Protein AF-A0A7V4PPW9-F1 (afdb_monomer_lite)

Structure (mmCIF, N/CA/C/O backbone):
data_AF-A0A7V4PPW9-F1
#
_entry.id   AF-A0A7V4PPW9-F1
#
loop_
_atom_site.group_PDB
_atom_site.id
_atom_site.type_symbol
_atom_site.label_atom_id
_atom_site.label_alt_id
_atom_site.label_comp_id
_atom_site.label_asym_id
_atom_site.label_entity_id
_atom_site.label_seq_id
_atom_site.pdbx_PDB_ins_code
_atom_site.Cartn_x
_atom_site.Cartn_y
_atom_site.Cartn_z
_atom_site.occupancy
_atom_site.B_iso_or_equiv
_atom_site.auth_seq_id
_atom_site.auth_comp_id
_atom_site.auth_asym_id
_atom_site.auth_atom_id
_atom_site.pdbx_PDB_model_num
ATOM 1 N N . MET A 1 1 ? 0.286 -33.112 1.004 1.00 47.38 1 MET A N 1
ATOM 2 C CA . MET A 1 1 ? -0.115 -31.711 0.749 1.00 47.38 1 MET A CA 1
ATOM 3 C C . MET A 1 1 ? 1.161 -30.919 0.564 1.00 47.38 1 MET A C 1
ATOM 5 O O . MET A 1 1 ? 2.085 -31.172 1.324 1.00 47.38 1 MET A O 1
ATOM 9 N N . ALA A 1 2 ? 1.255 -30.059 -0.451 1.00 52.72 2 ALA A N 1
ATOM 10 C CA . ALA A 1 2 ? 2.383 -29.135 -0.548 1.00 52.72 2 ALA A CA 1
ATOM 11 C C . ALA A 1 2 ? 2.358 -28.218 0.684 1.00 52.72 2 ALA A C 1
ATOM 13 O O . ALA A 1 2 ? 1.282 -27.750 1.064 1.00 52.72 2 ALA A O 1
ATOM 14 N N . ASP A 1 3 ? 3.501 -28.042 1.343 1.00 65.06 3 ASP A N 1
ATOM 15 C CA . ASP A 1 3 ? 3.610 -27.153 2.494 1.00 65.06 3 ASP A CA 1
ATOM 16 C C . ASP A 1 3 ? 3.273 -25.721 2.052 1.00 65.06 3 ASP A C 1
ATOM 18 O O . ASP A 1 3 ? 3.938 -25.161 1.183 1.00 65.06 3 ASP A O 1
ATOM 22 N N . ARG A 1 4 ? 2.208 -25.139 2.619 1.00 70.56 4 ARG A N 1
ATOM 23 C CA . ARG A 1 4 ? 1.786 -23.764 2.301 1.00 70.56 4 ARG A CA 1
ATOM 24 C C . ARG A 1 4 ? 2.768 -22.727 2.834 1.00 70.56 4 ARG A C 1
ATOM 26 O O . ARG A 1 4 ? 2.696 -21.580 2.406 1.00 70.56 4 ARG A O 1
ATOM 33 N N . PHE A 1 5 ? 3.642 -23.109 3.766 1.00 69.19 5 PHE A N 1
ATOM 34 C CA . PHE A 1 5 ? 4.649 -22.221 4.330 1.00 69.19 5 PHE A CA 1
ATOM 35 C C . PHE A 1 5 ? 5.605 -21.686 3.255 1.00 69.19 5 PHE A C 1
ATOM 37 O O . PHE A 1 5 ? 5.937 -20.505 3.280 1.00 69.19 5 PHE A O 1
ATOM 44 N N . GLU A 1 6 ? 5.931 -22.516 2.260 1.00 67.94 6 GLU A N 1
ATOM 45 C CA . GLU A 1 6 ? 6.912 -22.208 1.209 1.00 67.94 6 GLU A CA 1
ATOM 46 C C . GLU A 1 6 ? 6.277 -21.859 -0.148 1.00 67.94 6 GLU A C 1
ATOM 48 O O . GLU A 1 6 ? 6.967 -21.671 -1.151 1.00 67.94 6 GLU A O 1
ATOM 53 N N . ASP A 1 7 ? 4.947 -21.739 -0.215 1.00 76.06 7 ASP A N 1
ATOM 54 C CA . ASP A 1 7 ? 4.256 -21.308 -1.434 1.00 76.06 7 ASP A CA 1
ATOM 55 C C . ASP A 1 7 ? 4.109 -19.780 -1.476 1.00 76.06 7 ASP A C 1
ATOM 57 O O . ASP A 1 7 ? 3.019 -19.221 -1.343 1.00 76.06 7 ASP A O 1
ATOM 61 N N . HIS A 1 8 ? 5.241 -19.089 -1.635 1.00 76.38 8 HIS A N 1
ATOM 62 C CA . HIS A 1 8 ? 5.308 -17.630 -1.747 1.00 76.38 8 HIS A CA 1
ATOM 63 C C . HIS A 1 8 ? 6.087 -17.176 -2.991 1.00 76.38 8 HIS A C 1
ATOM 65 O O . HIS A 1 8 ? 6.842 -17.930 -3.602 1.00 76.38 8 HIS A O 1
ATOM 71 N N . CYS A 1 9 ? 5.950 -15.899 -3.362 1.00 75.44 9 CYS A N 1
ATOM 72 C CA . CYS A 1 9 ? 6.524 -15.319 -4.587 1.00 75.44 9 CYS A CA 1
ATOM 73 C C . CYS A 1 9 ? 8.065 -15.244 -4.636 1.00 75.44 9 CYS A C 1
ATOM 75 O O . CYS A 1 9 ? 8.617 -14.743 -5.611 1.00 75.44 9 CYS A O 1
ATOM 77 N N . TRP A 1 10 ? 8.754 -15.741 -3.607 1.00 77.69 10 TRP A N 1
ATOM 78 C CA . TRP A 1 10 ? 10.218 -15.743 -3.506 1.00 77.69 10 TRP A CA 1
ATOM 79 C C . TRP A 1 10 ? 10.801 -17.147 -3.363 1.00 77.69 10 TRP A C 1
ATOM 81 O O . TRP A 1 10 ? 12.006 -17.265 -3.176 1.00 77.69 10 TRP A O 1
ATOM 91 N N . LYS A 1 11 ? 9.982 -18.202 -3.441 1.00 81.94 11 LYS A N 1
ATOM 92 C CA . LYS A 1 11 ? 10.431 -19.588 -3.236 1.00 81.94 11 LYS A CA 1
ATOM 93 C C . LYS A 1 11 ? 11.581 -19.998 -4.161 1.00 81.94 11 LYS A C 1
ATOM 95 O O . LYS A 1 11 ? 12.460 -20.738 -3.751 1.00 81.94 11 LYS A O 1
ATOM 100 N N . ASP A 1 12 ? 11.635 -19.421 -5.361 1.00 84.25 12 ASP A N 1
ATOM 101 C CA . ASP A 1 12 ? 12.701 -19.673 -6.339 1.00 84.25 12 ASP A CA 1
ATOM 102 C C . ASP A 1 12 ? 14.010 -18.911 -6.034 1.00 84.25 12 ASP A C 1
ATOM 104 O O . ASP A 1 12 ? 15.039 -19.166 -6.657 1.00 84.25 12 ASP A O 1
ATOM 108 N N . LEU A 1 13 ? 13.986 -17.956 -5.095 1.00 83.94 13 LEU A N 1
ATOM 109 C CA . LEU A 1 13 ? 15.151 -17.174 -4.656 1.00 83.94 13 LEU A CA 1
ATOM 110 C C . LEU A 1 13 ? 15.692 -17.621 -3.291 1.00 83.94 13 LEU A C 1
ATOM 112 O O . LEU A 1 13 ? 16.811 -17.253 -2.930 1.00 83.94 13 LEU A O 1
ATOM 116 N N . VAL A 1 14 ? 14.905 -18.366 -2.511 1.00 85.25 14 VAL A N 1
ATOM 117 C CA . VAL A 1 14 ? 15.264 -18.781 -1.152 1.00 85.25 14 VAL A CA 1
ATOM 118 C C . VAL A 1 14 ? 15.852 -20.193 -1.196 1.00 85.25 14 VAL A C 1
ATOM 120 O O . VAL A 1 14 ? 15.137 -21.174 -1.363 1.00 85.25 14 VAL A O 1
ATOM 123 N N . GLY A 1 15 ? 17.177 -20.294 -1.069 1.00 88.38 15 GLY A N 1
ATOM 124 C CA . GLY A 1 15 ? 17.885 -21.579 -1.058 1.00 88.38 15 GLY A CA 1
ATOM 125 C C . GLY A 1 15 ? 17.699 -22.375 0.241 1.00 88.38 15 GLY A C 1
ATOM 126 O O . GLY A 1 15 ? 17.289 -21.827 1.264 1.00 88.38 15 GLY A O 1
ATOM 127 N N . GLU A 1 16 ? 18.075 -23.658 0.216 1.00 88.94 16 GLU A N 1
ATOM 128 C CA . GLU A 1 16 ? 17.873 -24.612 1.324 1.00 88.94 16 GLU A CA 1
ATOM 129 C C . GLU A 1 16 ? 18.427 -24.136 2.676 1.00 88.94 16 GLU A C 1
ATOM 131 O O . GLU A 1 16 ? 17.799 -24.347 3.710 1.00 88.94 16 GLU A O 1
ATOM 136 N N . GLU A 1 17 ? 19.579 -23.459 2.685 1.00 90.75 17 GLU A N 1
ATOM 137 C CA . GLU A 1 17 ? 20.173 -22.923 3.915 1.00 90.75 17 GLU A CA 1
ATOM 138 C C . GLU A 1 17 ? 19.297 -21.831 4.546 1.00 90.75 17 GLU A C 1
ATOM 140 O O . GLU A 1 17 ? 19.048 -21.842 5.752 1.00 90.75 17 GLU A O 1
ATOM 145 N N . ILE A 1 18 ? 18.772 -20.910 3.731 1.00 89.38 18 ILE A N 1
ATOM 146 C CA . ILE A 1 18 ? 17.885 -19.848 4.217 1.00 89.38 18 ILE A CA 1
ATOM 147 C C . ILE A 1 18 ? 16.565 -20.460 4.694 1.00 89.38 18 ILE A C 1
ATOM 149 O O . ILE A 1 18 ? 16.073 -20.075 5.755 1.00 89.38 18 ILE A O 1
ATOM 153 N N . LEU A 1 19 ? 16.031 -21.451 3.974 1.00 85.88 19 LEU A N 1
ATOM 154 C CA . LEU A 1 19 ? 14.842 -22.201 4.394 1.00 85.88 19 LEU A CA 1
ATOM 155 C C . LEU A 1 19 ? 15.061 -22.903 5.738 1.00 85.88 19 LEU A C 1
ATOM 157 O O . LEU A 1 19 ? 14.195 -22.869 6.611 1.00 85.88 19 LEU A O 1
ATOM 161 N N . ALA A 1 20 ? 16.244 -23.481 5.959 1.00 90.06 20 ALA A N 1
ATOM 162 C CA . ALA A 1 20 ? 16.579 -24.122 7.224 1.00 90.06 20 ALA A CA 1
ATOM 163 C C . ALA A 1 20 ? 16.557 -23.141 8.409 1.00 90.06 20 ALA A C 1
ATOM 165 O O . ALA A 1 20 ? 16.208 -23.552 9.517 1.00 90.06 20 ALA A O 1
ATOM 166 N N . VAL A 1 21 ? 16.881 -21.864 8.185 1.00 89.62 21 VAL A N 1
ATOM 167 C CA . VAL A 1 21 ? 16.713 -20.791 9.179 1.00 89.62 21 VAL A CA 1
ATOM 168 C C . VAL A 1 21 ? 15.239 -20.386 9.300 1.00 89.62 21 VAL A C 1
ATOM 170 O O . VAL A 1 21 ? 14.718 -20.272 10.411 1.00 89.62 21 VAL A O 1
ATOM 173 N N . TYR A 1 22 ? 14.549 -20.200 8.172 1.00 86.12 22 TYR A N 1
ATOM 174 C CA . TYR A 1 22 ? 13.177 -19.691 8.127 1.00 86.12 22 TYR A CA 1
ATOM 175 C C . TYR A 1 22 ? 12.126 -20.659 8.672 1.00 86.12 22 TYR A C 1
ATOM 177 O O . TYR A 1 22 ? 11.137 -20.189 9.230 1.00 86.12 22 TYR A O 1
ATOM 185 N N . LYS A 1 23 ? 12.346 -21.979 8.615 1.00 88.56 23 LYS A N 1
ATOM 186 C CA . LYS A 1 23 ? 11.407 -23.002 9.127 1.00 88.56 23 LYS A CA 1
ATOM 187 C C . LYS A 1 23 ? 10.944 -22.754 10.565 1.00 88.56 23 LYS A C 1
ATOM 189 O O . LYS A 1 23 ? 9.838 -23.117 10.941 1.00 88.56 23 LYS A O 1
ATOM 194 N N . HIS A 1 24 ? 11.780 -22.110 11.380 1.00 89.50 24 HIS A N 1
ATOM 195 C CA . HIS A 1 24 ? 11.459 -21.781 12.769 1.00 89.50 24 HIS A CA 1
ATOM 196 C C . HIS A 1 24 ? 10.424 -20.654 12.913 1.00 89.50 24 HIS A C 1
ATOM 198 O O . HIS A 1 24 ? 9.899 -20.442 14.003 1.00 89.50 24 HIS A O 1
ATOM 204 N N . TYR A 1 25 ? 10.112 -19.951 11.825 1.00 85.50 25 TYR A N 1
ATOM 205 C CA . TYR A 1 25 ? 9.076 -18.925 11.740 1.00 85.50 25 TYR A CA 1
ATOM 206 C C . TYR A 1 25 ? 7.770 -19.448 11.124 1.00 85.50 25 TYR A C 1
ATOM 208 O O . TYR A 1 25 ? 6.838 -18.660 10.933 1.00 85.50 25 TYR A O 1
ATOM 216 N N . GLN A 1 26 ? 7.683 -20.751 10.824 1.00 85.81 26 GLN A N 1
ATOM 217 C CA . GLN A 1 26 ? 6.464 -21.376 10.322 1.00 85.81 26 GLN A CA 1
ATOM 218 C C . GLN A 1 26 ? 5.312 -21.179 11.298 1.00 85.81 26 GLN A C 1
ATOM 220 O O . GLN A 1 26 ? 5.393 -21.495 12.485 1.00 85.81 26 GLN A O 1
ATOM 225 N N . ARG A 1 27 ? 4.221 -20.624 10.773 1.00 85.19 27 ARG A N 1
ATOM 226 C CA . ARG A 1 27 ? 2.995 -20.346 11.514 1.00 85.19 27 ARG A CA 1
ATOM 227 C C . ARG A 1 27 ? 1.808 -20.343 10.569 1.00 85.19 27 ARG A C 1
ATOM 229 O O . ARG A 1 27 ? 1.946 -19.993 9.397 1.00 85.19 27 ARG A O 1
ATOM 236 N N . GLU A 1 28 ? 0.637 -20.671 11.098 1.00 83.75 28 GLU A N 1
ATOM 237 C CA . GLU A 1 28 ? -0.604 -20.416 10.378 1.00 83.75 28 GLU A CA 1
ATOM 238 C C . GLU A 1 28 ? -0.840 -18.906 10.297 1.00 83.75 28 GLU A C 1
ATOM 240 O O . GLU A 1 28 ? -0.814 -18.190 11.302 1.00 83.75 28 GLU A O 1
ATOM 245 N N . THR A 1 29 ? -1.039 -18.406 9.080 1.00 82.69 29 THR A N 1
ATOM 246 C CA . THR A 1 29 ? -1.488 -17.034 8.862 1.00 82.69 29 THR A CA 1
ATOM 247 C C . THR A 1 29 ? -3.002 -16.973 9.021 1.00 82.69 29 THR A C 1
ATOM 249 O O . THR A 1 29 ? -3.729 -17.860 8.574 1.00 82.69 29 THR A O 1
ATOM 252 N N . TYR A 1 30 ? -3.488 -15.917 9.666 1.00 89.62 30 TYR A N 1
ATOM 253 C CA . TYR A 1 30 ? -4.912 -15.705 9.891 1.00 89.62 30 TYR A CA 1
ATOM 254 C C . TYR A 1 30 ? -5.278 -14.239 9.665 1.00 89.62 30 TYR A C 1
ATOM 256 O O . TYR A 1 30 ? -4.414 -13.363 9.619 1.00 89.62 30 TYR A O 1
ATOM 264 N N . ILE A 1 31 ? -6.577 -13.990 9.521 1.00 93.50 31 ILE A N 1
ATOM 265 C CA . ILE A 1 31 ? -7.165 -12.652 9.557 1.00 93.50 31 ILE A CA 1
ATOM 266 C C . ILE A 1 31 ? -7.911 -12.546 10.885 1.00 93.50 31 ILE A C 1
ATOM 268 O O . ILE A 1 31 ? -8.671 -13.450 11.238 1.00 93.50 31 ILE A O 1
ATOM 272 N N . GLY A 1 32 ? -7.646 -11.478 11.631 1.00 94.88 32 GLY A N 1
ATOM 273 C CA . GLY A 1 32 ? -8.269 -11.177 12.914 1.00 94.88 32 GLY A CA 1
ATOM 274 C C . GLY A 1 32 ? -9.774 -10.924 12.819 1.00 94.88 32 GLY A C 1
ATOM 275 O O . GLY A 1 32 ? -10.399 -11.031 11.760 1.00 94.88 32 GLY A O 1
ATOM 276 N N . LYS A 1 33 ? -10.383 -10.621 13.964 1.00 96.19 33 LYS A N 1
ATOM 277 C CA . LYS A 1 33 ? -11.835 -10.456 14.099 1.00 96.19 33 LYS A CA 1
ATOM 278 C C . LYS A 1 33 ? -12.333 -9.148 13.495 1.00 96.19 33 LYS A C 1
ATOM 280 O O . LYS A 1 33 ? -13.499 -9.084 13.110 1.00 96.19 33 LYS A O 1
ATOM 285 N N . ASN A 1 34 ? -11.488 -8.124 13.436 1.00 97.62 34 ASN A N 1
ATOM 286 C CA . ASN A 1 34 ? -11.848 -6.795 12.967 1.00 97.62 34 ASN A CA 1
ATOM 287 C C . ASN A 1 34 ? -10.796 -6.264 11.979 1.00 97.62 34 ASN A C 1
ATOM 289 O O . ASN A 1 34 ? -9.991 -5.397 12.328 1.00 97.62 34 ASN A O 1
ATOM 293 N N . PRO A 1 35 ? -10.767 -6.797 10.744 1.00 98.31 35 PRO A N 1
ATOM 294 C CA . PRO A 1 35 ? -9.789 -6.383 9.756 1.00 98.31 35 PRO A CA 1
ATOM 295 C C . PRO A 1 35 ? -10.182 -5.077 9.055 1.00 98.31 35 PRO A C 1
ATOM 297 O O . PRO A 1 35 ? -11.362 -4.799 8.838 1.00 98.31 35 PRO A O 1
ATOM 300 N N . ALA A 1 36 ? -9.180 -4.326 8.600 1.00 98.75 36 ALA A N 1
ATOM 301 C CA . ALA A 1 36 ? -9.348 -3.215 7.662 1.00 98.75 36 ALA A CA 1
ATOM 302 C C . ALA A 1 36 ? -8.510 -3.420 6.391 1.00 98.75 36 ALA A C 1
ATOM 304 O O . ALA A 1 36 ? -7.472 -4.087 6.410 1.00 98.75 36 ALA A O 1
ATOM 305 N N . LEU A 1 37 ? -8.958 -2.821 5.286 1.00 98.88 37 LEU A N 1
ATOM 306 C CA . LEU A 1 37 ? -8.189 -2.715 4.048 1.00 98.88 37 LEU A CA 1
ATOM 307 C C . LEU A 1 37 ? -7.355 -1.429 4.084 1.00 98.88 37 LEU A C 1
ATOM 309 O O . LEU A 1 37 ? -7.912 -0.337 4.176 1.00 98.88 37 LEU A O 1
ATOM 313 N N . LEU A 1 38 ? -6.034 -1.563 3.971 1.00 98.88 38 LEU A N 1
ATOM 314 C CA . LEU A 1 38 ? -5.098 -0.454 3.802 1.00 98.88 38 LEU A CA 1
ATOM 315 C C . LEU A 1 38 ? -4.589 -0.431 2.354 1.00 98.88 38 LEU A C 1
ATOM 317 O O . LEU A 1 38 ? -3.845 -1.318 1.931 1.00 98.88 38 LEU A O 1
ATOM 321 N N . ALA A 1 39 ? -4.996 0.588 1.605 1.00 98.81 39 ALA A N 1
ATOM 322 C CA . ALA A 1 39 ? -4.640 0.823 0.214 1.00 98.81 39 ALA A CA 1
ATOM 323 C C . ALA A 1 39 ? -3.555 1.901 0.110 1.00 98.81 39 ALA A C 1
ATOM 325 O O . ALA A 1 39 ? -3.795 3.084 0.353 1.00 98.81 39 ALA A O 1
ATOM 326 N N . ILE A 1 40 ? -2.341 1.481 -0.228 1.00 98.81 40 ILE A N 1
ATOM 327 C CA . ILE A 1 40 ? -1.147 2.320 -0.148 1.00 98.81 40 ILE A CA 1
ATOM 328 C C . ILE A 1 40 ? -0.842 2.934 -1.508 1.00 98.81 40 ILE A C 1
ATOM 330 O O . ILE A 1 40 ? -0.509 2.216 -2.449 1.00 98.81 40 ILE A O 1
ATOM 334 N N . ASP A 1 41 ? -0.915 4.262 -1.580 1.00 98.06 41 ASP A N 1
ATOM 335 C CA . ASP A 1 41 ? -0.386 5.081 -2.675 1.00 98.06 41 ASP A CA 1
ATOM 336 C C . ASP A 1 41 ? -0.873 4.639 -4.065 1.00 98.06 41 ASP A C 1
ATOM 338 O O . ASP A 1 41 ? -0.156 4.715 -5.056 1.00 98.06 41 ASP A O 1
ATOM 342 N N . LEU A 1 42 ? -2.136 4.207 -4.167 1.00 98.25 42 LEU A N 1
ATOM 343 C CA . LEU A 1 42 ? -2.796 3.886 -5.440 1.00 98.25 42 LEU A CA 1
ATOM 344 C C . LEU A 1 42 ? -3.084 5.155 -6.267 1.00 98.25 42 LEU A C 1
ATOM 346 O O . LEU A 1 42 ? -4.182 5.316 -6.789 1.00 98.25 42 LEU A O 1
ATOM 350 N N . TYR A 1 43 ? -2.143 6.092 -6.344 1.00 96.75 43 TYR A N 1
ATOM 351 C CA . TYR A 1 43 ? -2.304 7.390 -6.981 1.00 96.75 43 TYR A CA 1
ATOM 352 C C . TYR A 1 43 ? -2.009 7.373 -8.486 1.00 96.75 43 TYR A C 1
ATOM 354 O O . TYR A 1 43 ? -1.405 6.440 -9.018 1.00 96.75 43 TYR A O 1
ATOM 362 N N . ASN A 1 44 ? -2.417 8.417 -9.202 1.00 97.00 44 ASN A N 1
ATOM 363 C CA . ASN A 1 44 ? -2.263 8.516 -10.656 1.00 97.00 44 ASN A CA 1
ATOM 364 C C . ASN A 1 44 ? -0.818 8.300 -11.137 1.00 97.00 44 ASN A C 1
ATOM 366 O O . ASN A 1 44 ? -0.592 7.666 -12.175 1.00 97.00 44 ASN A O 1
ATOM 370 N N . LEU A 1 45 ? 0.165 8.784 -10.374 1.00 93.88 45 LEU A N 1
ATOM 3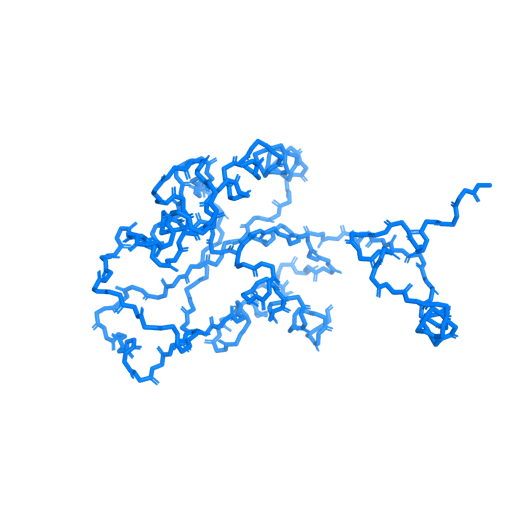71 C CA . LEU A 1 45 ? 1.577 8.793 -10.746 1.00 93.88 45 LEU A CA 1
ATOM 372 C C . LEU A 1 45 ? 2.135 7.405 -11.117 1.00 93.88 45 LEU A C 1
ATOM 374 O O . LEU A 1 45 ? 2.938 7.316 -12.052 1.00 93.88 45 LEU A O 1
ATOM 378 N N . VAL A 1 46 ? 1.705 6.323 -10.453 1.00 95.06 46 VAL A N 1
ATOM 379 C CA . VAL A 1 46 ? 2.225 4.968 -10.739 1.00 95.06 46 VAL A CA 1
ATOM 380 C C . VAL A 1 46 ? 1.644 4.316 -11.982 1.00 95.06 46 VAL A C 1
ATOM 382 O O . VAL A 1 46 ? 2.249 3.386 -12.518 1.00 95.06 46 VAL A O 1
ATOM 385 N N . TYR A 1 47 ? 0.497 4.799 -12.458 1.00 97.06 47 TYR A N 1
ATOM 386 C CA . TYR A 1 47 ? -0.193 4.249 -13.625 1.00 97.06 47 TYR A CA 1
ATOM 387 C C . TYR A 1 47 ? 0.204 4.953 -14.931 1.00 97.06 47 TYR A C 1
ATOM 389 O O . TYR A 1 47 ? -0.132 4.472 -16.021 1.00 97.06 47 TYR A O 1
ATOM 397 N N . ARG A 1 48 ? 0.945 6.070 -14.859 1.00 95.25 48 ARG A N 1
ATOM 398 C CA . ARG A 1 48 ? 1.391 6.835 -16.037 1.00 95.25 48 ARG A CA 1
ATOM 399 C C . ARG A 1 48 ? 2.262 5.990 -16.969 1.00 95.25 48 ARG A C 1
ATOM 401 O O . ARG A 1 48 ? 3.012 5.120 -16.534 1.00 95.25 48 ARG A O 1
ATOM 408 N N . GLY A 1 49 ? 2.168 6.250 -18.271 1.00 94.50 49 GLY A N 1
ATOM 409 C CA . GLY A 1 49 ? 2.897 5.500 -19.304 1.00 94.50 49 GLY A CA 1
ATOM 410 C C . GLY A 1 49 ? 2.217 4.209 -19.771 1.00 94.50 49 GLY A C 1
ATOM 411 O O . GLY A 1 49 ? 2.649 3.639 -20.775 1.00 94.50 49 GLY A O 1
ATOM 412 N N . GLY A 1 50 ? 1.130 3.793 -19.114 1.00 96.00 50 GLY A N 1
ATOM 413 C CA . GLY A 1 50 ? 0.326 2.643 -19.526 1.00 96.00 50 GLY A CA 1
ATOM 414 C C . GLY A 1 50 ? 0.960 1.283 -19.195 1.00 96.00 50 GLY A C 1
ATOM 415 O O . GLY A 1 50 ? 1.985 1.220 -18.509 1.00 96.00 50 GLY A O 1
ATOM 416 N N . PRO A 1 51 ? 0.375 0.180 -19.701 1.00 97.44 51 PRO A N 1
ATOM 417 C CA . PRO A 1 51 ? 0.796 -1.193 -19.413 1.00 97.44 51 PRO A CA 1
ATOM 418 C C . PRO A 1 51 ? 2.056 -1.605 -20.200 1.00 97.44 51 PRO A C 1
ATOM 420 O O . PRO A 1 51 ? 2.085 -2.637 -20.865 1.00 97.44 51 PRO A O 1
ATOM 423 N N . LYS A 1 52 ? 3.106 -0.781 -20.162 1.00 97.62 52 LYS A N 1
ATOM 424 C CA . LYS A 1 52 ? 4.394 -1.042 -20.825 1.00 97.62 52 LYS A CA 1
ATOM 425 C C . LYS A 1 52 ? 5.368 -1.753 -19.883 1.00 97.62 52 LYS A C 1
ATOM 427 O O . LYS A 1 52 ? 5.230 -1.614 -18.664 1.00 97.62 52 LYS A O 1
ATOM 432 N N . PRO A 1 53 ? 6.393 -2.456 -20.401 1.00 98.06 53 PRO A N 1
ATOM 433 C CA . PRO A 1 53 ? 7.506 -2.907 -19.573 1.00 98.06 53 PRO A CA 1
ATOM 434 C C . PRO A 1 53 ? 8.034 -1.763 -18.703 1.00 98.06 53 PRO A C 1
ATOM 436 O O . PRO A 1 53 ? 8.186 -0.635 -19.178 1.00 98.06 53 PRO A O 1
ATOM 439 N N . VAL A 1 54 ? 8.313 -2.039 -17.425 1.00 96.06 54 VAL A N 1
ATOM 440 C CA . VAL A 1 54 ? 8.734 -0.998 -16.468 1.00 96.06 54 VAL A CA 1
ATOM 441 C C . VAL A 1 54 ? 9.951 -0.237 -16.994 1.00 96.06 54 VAL A C 1
ATOM 443 O O . VAL A 1 54 ? 9.965 0.987 -16.960 1.00 96.06 54 VAL A O 1
ATOM 446 N N . SER A 1 55 ? 10.923 -0.944 -17.577 1.00 96.38 55 SER A N 1
ATOM 447 C CA . SER A 1 55 ? 12.142 -0.381 -18.180 1.00 96.38 55 SER A CA 1
ATOM 448 C C . SER A 1 55 ? 11.897 0.604 -19.331 1.00 96.38 55 SER A C 1
ATOM 450 O O . SER A 1 55 ? 12.777 1.410 -19.646 1.00 96.38 55 SER A O 1
ATOM 452 N N . GLU A 1 56 ? 10.726 0.557 -19.964 1.00 97.00 56 GLU A N 1
ATOM 453 C CA . GLU A 1 56 ? 10.301 1.509 -20.989 1.00 97.00 56 GLU A CA 1
ATOM 454 C C . GLU A 1 56 ? 9.498 2.656 -20.378 1.00 97.00 56 GLU A C 1
ATOM 456 O O . GLU A 1 56 ? 9.801 3.819 -20.647 1.00 97.00 56 GLU A O 1
ATOM 461 N N . ALA A 1 57 ? 8.521 2.346 -19.518 1.00 95.19 57 ALA A N 1
ATOM 462 C CA . ALA A 1 57 ? 7.661 3.343 -18.882 1.00 95.19 57 ALA A CA 1
ATOM 463 C C . ALA A 1 57 ? 8.470 4.371 -18.073 1.00 95.19 57 ALA A C 1
ATOM 465 O O . ALA A 1 57 ? 8.234 5.576 -18.183 1.00 95.19 57 ALA A O 1
ATOM 466 N N . VAL A 1 58 ? 9.481 3.914 -17.326 1.00 93.25 58 VAL A N 1
ATOM 467 C CA . VAL A 1 58 ? 10.287 4.775 -16.444 1.00 93.25 58 VAL A CA 1
ATOM 468 C C . VAL A 1 58 ? 11.207 5.748 -17.177 1.00 93.25 58 VAL A C 1
ATOM 470 O O . VAL A 1 58 ? 11.709 6.684 -16.556 1.00 93.25 58 VAL A O 1
ATOM 473 N N . ARG A 1 59 ? 11.418 5.577 -18.490 1.00 92.88 59 ARG A N 1
ATOM 474 C CA . ARG A 1 59 ? 12.198 6.531 -19.302 1.00 92.88 59 ARG A CA 1
ATOM 475 C C . ARG A 1 59 ? 11.507 7.890 -19.377 1.00 92.88 59 ARG A C 1
ATOM 477 O O . ARG A 1 59 ? 12.165 8.928 -19.359 1.00 92.88 59 ARG A O 1
ATOM 484 N N . GLU A 1 60 ? 10.180 7.873 -19.440 1.00 91.56 60 GLU A N 1
ATOM 485 C CA . GLU A 1 60 ? 9.350 9.074 -19.503 1.00 91.56 60 GLU A CA 1
ATOM 486 C C . GLU A 1 60 ? 8.680 9.381 -18.158 1.00 91.56 60 GLU A C 1
ATOM 488 O O . GLU A 1 60 ? 8.624 10.544 -17.758 1.00 91.56 60 GLU A O 1
ATOM 493 N N . PHE A 1 61 ? 8.252 8.344 -17.430 1.00 92.62 61 PHE A N 1
ATOM 494 C CA . PHE A 1 61 ? 7.539 8.440 -16.156 1.00 92.62 61 PHE A CA 1
ATOM 495 C C . PHE A 1 61 ? 8.298 7.686 -15.052 1.00 92.62 61 PHE A C 1
ATOM 497 O O . PHE A 1 61 ? 7.951 6.547 -14.745 1.00 92.62 61 PHE A O 1
ATOM 504 N N . PRO A 1 62 ? 9.314 8.294 -14.407 1.00 91.31 62 PRO A N 1
ATOM 505 C CA . PRO A 1 62 ? 10.209 7.606 -13.463 1.00 91.31 62 PRO A CA 1
ATOM 506 C C . PRO A 1 62 ? 9.538 6.966 -12.240 1.00 91.31 62 PRO A C 1
ATOM 508 O O . PRO A 1 62 ? 10.161 6.168 -11.543 1.00 91.31 62 PRO A O 1
ATOM 511 N N . SER A 1 63 ? 8.294 7.346 -11.953 1.00 91.69 63 SER A N 1
ATOM 512 C CA . SER A 1 63 ? 7.496 6.798 -10.855 1.00 91.69 63 SER A CA 1
ATOM 513 C C . SER A 1 63 ? 6.486 5.737 -11.293 1.00 91.69 63 SER A C 1
ATOM 515 O O . SER A 1 63 ? 5.794 5.184 -10.446 1.00 91.69 63 SER A O 1
ATOM 517 N N . SER A 1 64 ? 6.409 5.434 -12.589 1.00 94.69 64 SER A N 1
ATOM 518 C CA . SER A 1 64 ? 5.514 4.409 -13.110 1.00 94.69 64 SER A CA 1
ATOM 519 C C . SER A 1 64 ? 5.925 3.016 -12.643 1.00 94.69 64 SER A C 1
ATOM 521 O O . SER A 1 64 ? 7.103 2.653 -12.668 1.00 94.69 64 SER A O 1
ATOM 523 N N . CYS A 1 65 ? 4.928 2.209 -12.295 1.00 96.25 65 CYS A N 1
ATOM 524 C CA . CYS A 1 65 ? 5.076 0.775 -12.061 1.00 96.25 65 CYS A CA 1
ATOM 525 C C . CYS A 1 65 ? 4.732 -0.059 -13.314 1.00 96.25 65 CYS A C 1
ATOM 527 O O . CYS A 1 65 ? 4.715 -1.291 -13.254 1.00 96.25 65 CYS A O 1
ATOM 529 N N . GLY A 1 66 ? 4.485 0.602 -14.454 1.00 97.31 66 GLY A N 1
ATOM 530 C CA . GLY A 1 66 ? 4.294 -0.006 -15.770 1.00 97.31 66 GLY A CA 1
ATOM 531 C C . GLY A 1 66 ? 3.268 -1.138 -15.778 1.00 97.31 66 GLY A C 1
ATOM 532 O O . GLY A 1 66 ? 2.230 -1.077 -15.120 1.00 97.31 66 GLY A O 1
ATOM 533 N N . ILE A 1 67 ? 3.583 -2.200 -16.515 1.00 98.06 67 ILE A N 1
ATOM 534 C CA . ILE A 1 67 ? 2.718 -3.364 -16.717 1.00 98.06 67 ILE A CA 1
ATOM 535 C C . ILE A 1 67 ? 2.207 -3.978 -15.408 1.00 98.06 67 ILE A C 1
ATOM 537 O O . ILE A 1 67 ? 1.054 -4.394 -15.360 1.00 98.06 67 ILE A O 1
ATOM 541 N N . TYR A 1 68 ? 3.002 -3.969 -14.335 1.00 97.25 68 TYR A N 1
ATOM 542 C CA . TYR A 1 68 ? 2.609 -4.576 -13.064 1.00 97.25 68 TYR A CA 1
ATOM 543 C C . TYR A 1 68 ? 1.512 -3.788 -12.347 1.00 97.25 68 TYR A C 1
ATOM 545 O O . TYR A 1 68 ? 0.564 -4.395 -11.854 1.00 97.25 68 TYR A O 1
ATOM 553 N N . ALA A 1 69 ? 1.579 -2.451 -12.340 1.00 97.38 69 ALA A N 1
ATOM 554 C CA . ALA A 1 69 ? 0.491 -1.639 -11.790 1.00 97.38 69 ALA A CA 1
ATOM 555 C C . ALA A 1 69 ? -0.813 -1.868 -12.560 1.00 97.38 69 ALA A C 1
ATOM 557 O O . ALA A 1 69 ? -1.862 -2.054 -11.950 1.00 97.38 69 ALA A O 1
ATOM 558 N N . HIS A 1 70 ? -0.742 -1.926 -13.892 1.00 98.19 70 HIS A N 1
ATOM 559 C CA . HIS A 1 70 ? -1.917 -2.148 -14.738 1.00 98.19 70 HIS A CA 1
ATOM 560 C C . HIS A 1 70 ? -2.513 -3.551 -14.568 1.00 98.19 70 HIS A C 1
ATOM 562 O O . HIS A 1 70 ? -3.728 -3.694 -14.458 1.00 98.19 70 HIS A O 1
ATOM 568 N N . GLN A 1 71 ? -1.678 -4.587 -14.475 1.00 97.94 71 GLN A N 1
ATOM 569 C CA . GLN A 1 71 ? -2.130 -5.956 -14.201 1.00 97.94 71 GLN A CA 1
ATOM 570 C C . GLN A 1 71 ? -2.747 -6.102 -12.805 1.00 97.94 71 GLN A C 1
ATOM 572 O O . GLN A 1 71 ? -3.679 -6.886 -12.630 1.00 97.94 71 GLN A O 1
ATOM 577 N N . ALA A 1 72 ? -2.279 -5.322 -11.827 1.00 97.81 72 ALA A N 1
ATOM 578 C CA . ALA A 1 72 ? -2.834 -5.307 -10.480 1.00 97.81 72 ALA A CA 1
ATOM 579 C C . ALA A 1 72 ? -4.206 -4.617 -10.387 1.00 97.81 72 ALA A C 1
ATOM 581 O O . ALA A 1 72 ? -4.860 -4.760 -9.353 1.00 97.81 72 ALA A O 1
ATOM 582 N N . ILE A 1 73 ? -4.682 -3.917 -11.432 1.00 98.50 73 ILE A N 1
ATOM 583 C CA . ILE A 1 73 ? -5.947 -3.169 -11.362 1.00 98.50 73 ILE A CA 1
ATOM 584 C C . ILE A 1 73 ? -7.121 -4.085 -11.046 1.00 98.50 73 ILE A C 1
ATOM 586 O O . ILE A 1 73 ? -7.792 -3.893 -10.034 1.00 98.50 73 ILE A O 1
ATOM 590 N N . LYS A 1 74 ? -7.348 -5.101 -11.881 1.00 98.50 74 LYS A N 1
ATOM 591 C CA . LYS A 1 74 ? -8.500 -5.994 -11.727 1.00 98.50 74 LYS A CA 1
ATOM 592 C C . LYS A 1 74 ? -8.485 -6.747 -10.381 1.00 98.50 74 LYS A C 1
ATOM 594 O O . LYS A 1 74 ? -9.487 -6.660 -9.676 1.00 98.50 74 LYS A O 1
ATOM 599 N N . PRO A 1 75 ? -7.382 -7.400 -9.959 1.00 98.50 75 PRO A N 1
ATOM 600 C CA . PRO A 1 75 ? -7.321 -8.038 -8.641 1.00 98.50 75 PRO A CA 1
ATOM 601 C C . PRO A 1 75 ? -7.545 -7.062 -7.479 1.00 98.50 75 PRO A C 1
ATOM 603 O O . PRO A 1 75 ? -8.189 -7.407 -6.491 1.00 98.50 75 PRO A O 1
ATOM 606 N N . THR A 1 76 ? -7.050 -5.826 -7.596 1.00 98.69 76 THR A N 1
ATOM 607 C CA . THR A 1 76 ? -7.276 -4.800 -6.571 1.00 98.69 76 THR A CA 1
ATOM 608 C C . THR A 1 76 ? -8.750 -4.395 -6.534 1.00 98.69 76 THR A C 1
ATOM 610 O O . THR A 1 76 ? -9.331 -4.345 -5.458 1.00 98.69 76 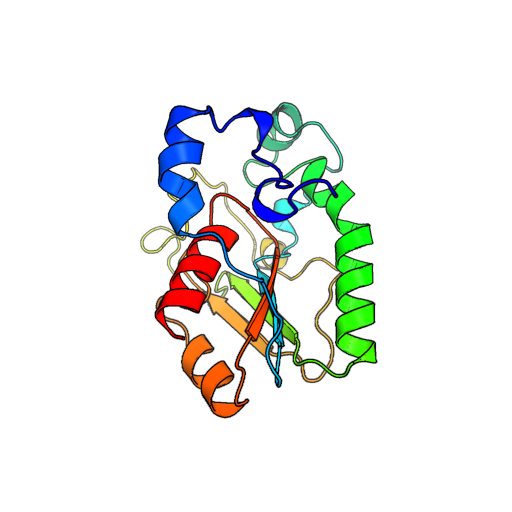THR A O 1
ATOM 613 N N . GLN A 1 77 ? -9.413 -4.202 -7.677 1.00 98.75 77 GLN A N 1
ATOM 614 C CA . GLN A 1 77 ? -10.856 -3.922 -7.712 1.00 98.75 77 GLN A CA 1
ATOM 615 C C . GLN A 1 77 ? -11.687 -5.052 -7.088 1.00 98.75 77 GLN A C 1
ATOM 617 O O . GLN A 1 77 ? -12.625 -4.782 -6.341 1.00 98.75 77 GLN A O 1
ATOM 622 N N . GLU A 1 78 ? -11.326 -6.311 -7.342 1.00 98.75 78 GLU A N 1
ATOM 623 C CA . GLU A 1 78 ? -11.964 -7.477 -6.717 1.00 98.75 78 GLU A CA 1
ATOM 624 C C . GLU A 1 78 ? -11.778 -7.475 -5.189 1.00 98.75 78 GLU A C 1
ATOM 626 O O . GLU A 1 78 ? -12.729 -7.736 -4.447 1.00 98.75 78 GLU A O 1
ATOM 631 N N . LEU A 1 79 ? -10.586 -7.105 -4.705 1.00 98.69 79 LEU A N 1
ATOM 632 C CA . LEU A 1 79 ? -10.309 -6.943 -3.276 1.00 98.69 79 LEU A CA 1
ATOM 633 C C . LEU A 1 79 ? -11.155 -5.827 -2.647 1.00 98.69 79 LEU A C 1
ATOM 635 O O . LEU A 1 79 ? -11.742 -6.033 -1.584 1.00 98.69 79 LEU A O 1
ATOM 639 N N . PHE A 1 80 ? -11.254 -4.669 -3.302 1.00 98.81 80 PHE A N 1
ATOM 640 C CA . PHE A 1 80 ? -12.106 -3.567 -2.852 1.00 98.81 80 PHE A CA 1
ATOM 641 C C . PHE A 1 80 ? -13.574 -3.992 -2.799 1.00 98.81 80 PHE A C 1
ATOM 643 O O . PHE A 1 80 ? -14.220 -3.825 -1.766 1.00 98.81 80 PHE A O 1
ATOM 650 N N . ALA A 1 81 ? -14.087 -4.617 -3.861 1.00 98.62 81 ALA A N 1
ATOM 651 C CA . ALA A 1 81 ? -15.458 -5.116 -3.902 1.00 98.62 81 ALA A CA 1
ATOM 652 C C . ALA A 1 81 ? -15.745 -6.095 -2.750 1.00 98.62 81 ALA A C 1
ATOM 654 O O . ALA A 1 81 ? -16.788 -6.001 -2.098 1.00 98.62 81 ALA A O 1
ATOM 655 N N . LEU A 1 82 ? -14.805 -6.994 -2.444 1.00 98.44 82 LEU A N 1
ATOM 656 C CA . LEU A 1 82 ? -14.925 -7.918 -1.320 1.00 98.44 82 LEU A CA 1
ATOM 657 C C . LEU A 1 82 ? -14.910 -7.192 0.033 1.00 98.44 82 LEU A C 1
ATOM 659 O O . LEU A 1 82 ? -15.765 -7.469 0.878 1.00 98.44 82 LEU A O 1
ATOM 663 N N . ALA A 1 83 ? -13.975 -6.262 0.242 1.00 98.38 83 ALA A N 1
ATOM 664 C CA . ALA A 1 83 ? -13.890 -5.474 1.471 1.00 98.38 83 ALA A CA 1
ATOM 665 C C . ALA A 1 83 ? -15.194 -4.703 1.724 1.00 98.38 83 ALA A C 1
ATOM 667 O O . ALA A 1 83 ? -15.753 -4.771 2.821 1.00 98.38 83 ALA A O 1
ATOM 668 N N . ARG A 1 84 ? -15.747 -4.070 0.683 1.00 98.25 84 ARG A N 1
ATOM 669 C CA . ARG A 1 84 ? -17.039 -3.370 0.724 1.00 98.25 84 ARG A CA 1
ATOM 670 C C . ARG A 1 84 ? -18.202 -4.293 1.039 1.00 98.25 84 ARG A C 1
ATOM 672 O O . ARG A 1 84 ? -18.979 -4.003 1.947 1.00 98.25 84 ARG A O 1
ATOM 679 N N . ALA A 1 85 ? -18.304 -5.429 0.351 1.00 98.31 85 ALA A N 1
ATOM 680 C CA . ALA A 1 85 ? -19.361 -6.410 0.594 1.00 98.31 85 ALA A CA 1
ATOM 681 C C . ALA A 1 85 ? -19.345 -6.936 2.041 1.00 98.31 85 ALA A C 1
ATOM 683 O O . ALA A 1 85 ? -20.391 -7.274 2.598 1.00 98.31 85 ALA A O 1
ATOM 684 N N . ARG A 1 86 ? -18.163 -6.976 2.667 1.00 97.69 86 ARG A N 1
ATOM 685 C CA . ARG A 1 86 ? -17.968 -7.360 4.071 1.00 97.69 86 ARG A CA 1
ATOM 686 C C . ARG A 1 86 ? -17.973 -6.186 5.048 1.00 97.69 86 ARG A C 1
ATOM 688 O O . ARG A 1 86 ? -17.804 -6.417 6.240 1.00 97.69 86 ARG A O 1
ATOM 695 N N . LYS A 1 87 ? -18.222 -4.963 4.567 1.00 97.50 87 LYS A N 1
ATOM 696 C CA . LYS A 1 87 ? -18.254 -3.723 5.358 1.00 97.50 87 LYS A CA 1
ATOM 697 C C . LYS A 1 87 ? -16.964 -3.487 6.149 1.00 97.50 87 LYS A C 1
ATOM 699 O O . LYS A 1 87 ? -17.007 -2.946 7.251 1.00 97.50 87 LYS A O 1
ATOM 704 N N . LEU A 1 88 ? -15.828 -3.911 5.597 1.00 98.50 88 LEU A N 1
ATOM 705 C CA . LEU A 1 88 ? -14.530 -3.634 6.199 1.00 98.50 88 LEU A CA 1
ATOM 706 C C . LEU A 1 88 ? -14.221 -2.139 6.055 1.00 98.50 88 LEU A C 1
ATOM 708 O O . LEU A 1 88 ? -14.502 -1.571 4.994 1.00 98.50 88 LEU A O 1
ATOM 712 N N . PRO A 1 89 ? -13.618 -1.497 7.069 1.00 98.69 89 PRO A N 1
ATOM 713 C CA . PRO A 1 89 ? -13.079 -0.156 6.910 1.00 98.69 89 PRO A CA 1
ATOM 714 C C . PRO A 1 89 ? -12.035 -0.133 5.792 1.00 98.69 89 PRO A C 1
ATOM 716 O O . PRO A 1 89 ? -11.164 -1.005 5.730 1.00 98.69 89 PRO A O 1
ATOM 719 N N . VAL A 1 90 ? -12.120 0.869 4.918 1.00 98.88 90 VAL A N 1
ATOM 720 C CA . VAL A 1 90 ? -11.154 1.091 3.840 1.00 98.88 90 VAL A CA 1
ATOM 721 C C . VAL A 1 90 ? -10.404 2.383 4.117 1.00 98.88 90 VAL A C 1
ATOM 723 O O . VAL A 1 90 ? -10.990 3.441 4.360 1.00 98.88 90 VAL A O 1
ATOM 726 N N . ILE A 1 91 ? -9.084 2.262 4.125 1.00 98.88 91 ILE A N 1
ATOM 727 C CA . ILE A 1 91 ? -8.153 3.317 4.490 1.00 98.88 91 ILE A CA 1
ATOM 728 C C . ILE A 1 91 ? -7.162 3.461 3.346 1.00 98.88 91 ILE A C 1
ATOM 730 O O . ILE A 1 91 ? -6.537 2.485 2.941 1.00 98.88 91 ILE A O 1
ATOM 734 N N . TYR A 1 92 ? -6.986 4.675 2.850 1.00 98.88 92 TYR A N 1
ATOM 735 C CA . TYR A 1 92 ? -6.001 4.996 1.828 1.00 98.88 92 TYR A CA 1
ATOM 736 C C . TYR A 1 92 ? -4.822 5.717 2.452 1.00 98.88 92 TYR A C 1
ATOM 738 O O . TYR A 1 92 ? -4.985 6.486 3.404 1.00 98.88 92 TYR A O 1
ATOM 746 N N . THR A 1 93 ? -3.650 5.550 1.855 1.00 98.69 93 THR A N 1
ATOM 747 C CA . THR A 1 93 ? -2.567 6.520 1.997 1.00 98.69 93 THR A CA 1
ATOM 748 C C . THR A 1 93 ? -2.320 7.229 0.681 1.00 98.69 93 THR A C 1
ATOM 750 O O . THR A 1 93 ? -2.442 6.631 -0.387 1.00 98.69 93 THR A O 1
ATOM 753 N N . THR A 1 94 ? -1.951 8.503 0.760 1.00 97.69 94 THR A N 1
ATOM 754 C CA . THR A 1 94 ? -1.377 9.233 -0.371 1.00 97.69 94 THR A CA 1
ATOM 755 C C . THR A 1 94 ? -0.374 10.281 0.110 1.00 97.69 94 THR A C 1
ATOM 757 O O . THR A 1 94 ? -0.244 10.547 1.308 1.00 97.69 94 THR A O 1
ATOM 760 N N . THR A 1 95 ? 0.374 10.870 -0.815 1.00 94.12 95 THR A N 1
ATOM 761 C CA . THR A 1 95 ? 1.329 11.940 -0.528 1.00 94.12 95 THR A CA 1
ATOM 762 C C . THR A 1 95 ? 0.614 13.209 -0.079 1.00 94.12 95 THR A C 1
ATOM 764 O O . THR A 1 95 ? -0.412 13.592 -0.631 1.00 94.12 95 THR A O 1
ATOM 767 N N . GLU A 1 96 ? 1.167 13.881 0.926 1.00 92.12 96 GLU A N 1
ATOM 768 C CA . GLU A 1 96 ? 0.696 15.194 1.359 1.00 92.12 96 GLU A CA 1
ATOM 769 C C . GLU A 1 96 ? 0.829 16.248 0.241 1.00 92.12 96 GLU A C 1
ATOM 771 O O . GLU A 1 96 ? 1.885 16.395 -0.370 1.00 92.12 96 GLU A O 1
ATOM 776 N N . THR A 1 97 ? -0.251 16.992 -0.022 1.00 88.31 97 THR A N 1
ATOM 777 C CA . THR A 1 97 ? -0.353 17.961 -1.135 1.00 88.31 97 THR A CA 1
ATOM 778 C C . THR A 1 97 ? -0.664 19.389 -0.676 1.00 88.31 97 THR A C 1
ATOM 780 O O . THR A 1 97 ? -0.924 20.283 -1.497 1.00 88.31 97 THR A O 1
ATOM 783 N N . ARG A 1 98 ? -0.672 19.629 0.640 1.00 89.12 98 ARG A N 1
ATOM 784 C CA . ARG A 1 98 ? -0.724 20.964 1.244 1.00 89.12 98 ARG A CA 1
ATOM 785 C C . ARG A 1 98 ? 0.454 21.827 0.783 1.00 89.12 98 ARG A C 1
ATOM 787 O O . ARG A 1 98 ? 1.564 21.341 0.585 1.00 89.12 98 ARG A O 1
ATOM 794 N N . LYS A 1 99 ? 0.206 23.130 0.611 1.00 86.00 99 LYS A N 1
ATOM 795 C CA . LYS A 1 99 ? 1.177 24.083 0.033 1.00 86.00 99 LYS A CA 1
ATOM 796 C C . LYS A 1 99 ? 2.413 24.274 0.915 1.00 86.00 99 LYS A C 1
ATOM 798 O O . LYS A 1 99 ? 3.452 24.716 0.438 1.00 86.00 99 LYS A O 1
ATOM 803 N N . GLU A 1 100 ? 2.278 23.977 2.199 1.00 87.81 100 GLU A N 1
ATOM 804 C CA . GLU A 1 100 ? 3.312 24.104 3.217 1.00 87.81 100 GLU A CA 1
ATOM 805 C C . GLU A 1 100 ? 4.360 22.986 3.127 1.00 87.81 100 GLU A C 1
ATOM 807 O O . GLU A 1 100 ? 5.468 23.150 3.645 1.00 87.81 100 GLU A O 1
ATOM 812 N N . VAL A 1 101 ? 4.034 21.867 2.469 1.00 85.44 101 VAL A N 1
ATOM 813 C CA . VAL A 1 101 ? 4.952 20.737 2.330 1.00 85.44 101 VAL A CA 1
ATOM 814 C C . VAL A 1 101 ? 6.082 21.061 1.373 1.00 85.44 101 VAL A C 1
ATOM 816 O O . VAL A 1 101 ? 5.901 21.606 0.285 1.00 85.44 101 VAL A O 1
ATOM 819 N N . LYS A 1 102 ? 7.288 20.692 1.807 1.00 81.31 102 LYS A N 1
ATOM 820 C CA . LYS A 1 102 ? 8.536 20.895 1.077 1.00 81.31 102 LYS A CA 1
ATOM 821 C C . LYS A 1 102 ? 9.127 19.532 0.721 1.00 81.31 102 LYS A C 1
ATOM 823 O O . LYS A 1 102 ? 9.978 19.026 1.468 1.00 81.31 102 LYS A O 1
ATOM 828 N N . PRO A 1 103 ? 8.733 18.952 -0.431 1.00 76.12 103 PRO A N 1
ATOM 829 C CA . PRO A 1 103 ? 9.196 17.629 -0.848 1.00 76.12 103 PRO A CA 1
ATOM 830 C C . PRO A 1 103 ? 10.711 17.575 -1.113 1.00 76.12 103 PRO A C 1
ATOM 832 O O . PRO A 1 103 ? 11.285 16.501 -1.220 1.00 76.12 103 PRO A O 1
ATOM 835 N N . THR A 1 104 ? 11.391 18.725 -1.159 1.00 76.69 104 THR A N 1
ATOM 836 C CA . THR A 1 104 ? 12.856 18.831 -1.238 1.00 76.69 104 THR A CA 1
ATOM 837 C C . THR A 1 104 ? 13.573 18.553 0.087 1.00 76.69 104 THR A C 1
ATOM 839 O O . THR A 1 104 ? 14.764 18.257 0.080 1.00 76.69 104 THR A O 1
ATOM 842 N N . THR A 1 105 ? 12.875 18.647 1.225 1.00 84.19 105 THR A N 1
ATOM 843 C CA . THR A 1 105 ? 13.446 18.409 2.566 1.00 84.19 105 THR A CA 1
ATOM 844 C C . THR A 1 105 ? 12.949 17.115 3.202 1.00 84.19 105 THR A C 1
ATOM 846 O O . THR A 1 105 ? 13.698 16.415 3.887 1.00 84.19 105 THR A O 1
ATOM 849 N N . VAL A 1 106 ? 11.684 16.771 2.962 1.00 85.56 106 VAL A N 1
ATOM 850 C CA . VAL A 1 106 ? 11.030 15.580 3.501 1.00 85.56 106 VAL A CA 1
ATOM 851 C C . VAL A 1 106 ? 10.434 14.829 2.318 1.00 85.56 106 VAL A C 1
ATOM 853 O O . VAL A 1 106 ? 9.508 15.296 1.674 1.00 85.56 106 VAL A O 1
ATOM 856 N N . GLN A 1 107 ? 11.019 13.677 2.006 1.00 86.50 107 GLN A N 1
ATOM 857 C CA . GLN A 1 107 ? 10.627 12.820 0.896 1.00 86.50 107 GLN A CA 1
ATOM 858 C C . GLN A 1 107 ? 10.503 11.362 1.338 1.00 86.50 107 GLN A C 1
ATOM 860 O O . GLN A 1 107 ? 11.246 10.889 2.208 1.00 86.50 107 GLN A O 1
ATOM 865 N N . ALA A 1 108 ? 9.571 10.641 0.716 1.00 86.94 108 ALA A N 1
ATOM 866 C CA . ALA A 1 108 ? 9.386 9.208 0.923 1.00 86.94 108 ALA A CA 1
ATOM 867 C C . ALA A 1 108 ? 10.512 8.372 0.298 1.00 86.94 108 ALA A C 1
ATOM 869 O O . ALA A 1 108 ? 10.828 7.294 0.795 1.00 86.94 108 ALA A O 1
ATOM 870 N N . THR A 1 109 ? 11.132 8.873 -0.774 1.00 82.56 109 THR A N 1
ATOM 871 C CA . THR A 1 109 ? 12.243 8.219 -1.476 1.00 82.56 109 THR A CA 1
ATOM 872 C C . THR A 1 109 ? 13.282 9.260 -1.884 1.00 82.56 109 THR A C 1
ATOM 874 O O . THR A 1 109 ? 12.935 10.419 -2.062 1.00 82.56 109 THR A O 1
ATOM 877 N N . ASN A 1 110 ? 14.533 8.850 -2.106 1.00 83.81 110 ASN A N 1
ATOM 878 C CA . ASN A 1 110 ? 15.568 9.711 -2.701 1.00 83.81 110 ASN A CA 1
ATOM 879 C C . ASN A 1 110 ? 15.563 9.645 -4.244 1.00 83.81 110 ASN A C 1
ATOM 881 O O . ASN A 1 110 ? 16.601 9.820 -4.887 1.00 83.81 110 ASN A O 1
ATOM 885 N N . ARG A 1 111 ? 14.416 9.317 -4.857 1.00 79.25 111 ARG A N 1
ATOM 886 C CA . ARG A 1 111 ? 14.276 9.276 -6.316 1.00 79.25 111 ARG A CA 1
ATOM 887 C C . ARG A 1 111 ? 14.440 10.694 -6.858 1.00 79.25 111 ARG A C 1
ATOM 889 O O . ARG A 1 111 ? 13.853 11.631 -6.331 1.00 79.25 111 ARG A O 1
ATOM 896 N N . ARG A 1 112 ? 15.184 10.848 -7.957 1.00 73.44 112 ARG A N 1
ATOM 897 C CA . ARG A 1 112 ? 15.189 12.105 -8.718 1.00 73.44 112 ARG A CA 1
ATOM 898 C C . ARG A 1 112 ? 13.802 12.295 -9.330 1.00 73.44 112 ARG A C 1
ATOM 900 O O . ARG A 1 112 ? 13.490 11.657 -10.336 1.00 73.44 112 ARG A O 1
ATOM 907 N N . SER A 1 113 ? 12.954 13.090 -8.686 1.00 66.19 113 SER A N 1
ATOM 908 C CA . SER A 1 113 ? 11.624 13.387 -9.204 1.00 66.19 113 SER A CA 1
ATOM 909 C C . SER A 1 113 ? 11.696 14.493 -10.253 1.00 66.19 113 SER A C 1
ATOM 911 O O . SER A 1 113 ? 12.577 15.355 -10.234 1.00 66.19 113 SER A O 1
ATOM 913 N N . ARG A 1 114 ? 10.765 14.437 -11.204 1.00 69.31 114 ARG A N 1
ATOM 914 C CA . ARG A 1 114 ? 10.375 15.623 -11.966 1.00 69.31 114 ARG A CA 1
ATOM 915 C C . ARG A 1 114 ? 9.366 16.407 -11.131 1.00 69.31 114 ARG A C 1
ATOM 917 O O . ARG A 1 114 ? 8.831 15.877 -10.157 1.00 69.31 114 ARG A O 1
ATOM 924 N N . GLU A 1 115 ? 9.110 17.646 -11.525 1.00 71.00 115 GLU A N 1
ATOM 925 C CA . GLU A 1 115 ? 8.008 18.418 -10.958 1.00 71.00 115 GLU A CA 1
ATOM 926 C C . GLU A 1 115 ? 6.699 17.619 -11.085 1.00 71.00 115 GLU A C 1
ATOM 928 O O . GLU A 1 115 ? 6.362 17.128 -12.163 1.00 71.00 115 GLU A O 1
ATOM 933 N N . SER A 1 116 ? 6.030 17.413 -9.953 1.00 78.75 116 SER A N 1
ATOM 934 C CA . SER A 1 116 ? 4.788 16.648 -9.827 1.00 78.75 116 SER A CA 1
ATOM 935 C C . SER A 1 116 ? 3.656 17.592 -9.475 1.00 78.75 116 SER A C 1
ATOM 937 O O . SER A 1 116 ? 3.846 18.490 -8.651 1.00 78.75 116 SER A O 1
ATOM 939 N N . GLN A 1 117 ? 2.484 17.373 -10.050 1.00 85.69 117 GLN A N 1
ATOM 940 C CA . GLN A 1 117 ? 1.294 18.162 -9.755 1.00 85.69 117 GLN A CA 1
ATOM 941 C C . GLN A 1 117 ? 0.481 17.512 -8.629 1.00 85.69 117 GLN A C 1
ATOM 943 O O . GLN A 1 117 ? 0.735 16.371 -8.243 1.00 85.69 117 GLN A O 1
ATOM 948 N N . ARG A 1 118 ? -0.492 18.233 -8.066 1.00 86.88 118 ARG A N 1
ATOM 949 C CA . ARG A 1 118 ? -1.345 17.686 -6.997 1.00 86.88 118 ARG A CA 1
ATOM 950 C C . ARG A 1 118 ? -2.110 16.456 -7.492 1.00 86.88 118 ARG A C 1
ATOM 952 O O . ARG A 1 118 ? -2.226 15.474 -6.767 1.00 86.88 118 ARG A O 1
ATOM 959 N N . GLU A 1 119 ? -2.556 16.515 -8.736 1.00 92.00 119 GLU A N 1
ATOM 960 C CA . GLU A 1 119 ? -3.326 15.502 -9.447 1.00 92.00 119 GLU A CA 1
ATOM 961 C C . GLU A 1 119 ? -2.530 14.202 -9.626 1.00 92.00 119 GLU A C 1
ATOM 963 O O . GLU A 1 119 ? -3.117 13.124 -9.670 1.00 92.00 119 GLU A O 1
ATOM 968 N N . ASP A 1 120 ? -1.192 14.259 -9.664 1.00 92.62 120 ASP A N 1
ATOM 969 C CA . ASP A 1 120 ? -0.355 13.051 -9.701 1.00 92.62 120 ASP A CA 1
ATOM 970 C C . ASP A 1 120 ? -0.541 12.197 -8.429 1.00 92.62 120 ASP A C 1
ATOM 972 O O . ASP A 1 120 ? -0.408 10.973 -8.489 1.00 92.62 120 ASP A O 1
ATOM 976 N N . TYR A 1 121 ? -0.877 12.831 -7.300 1.00 94.25 121 TYR A N 1
ATOM 977 C CA . TYR A 1 121 ? -1.068 12.195 -5.994 1.00 94.25 121 TYR A CA 1
ATOM 978 C C . TYR A 1 121 ? -2.543 11.934 -5.649 1.00 94.25 121 TYR A C 1
ATOM 980 O O . TYR A 1 121 ? -2.850 11.426 -4.569 1.00 94.25 121 TYR A O 1
ATOM 988 N N . GLU A 1 122 ? -3.477 12.249 -6.544 1.00 97.06 122 GLU A N 1
ATOM 989 C CA . GLU A 1 122 ? -4.865 11.817 -6.386 1.00 97.06 122 GLU A CA 1
ATOM 990 C C . GLU A 1 122 ? -4.973 10.305 -6.578 1.00 97.06 122 GLU A C 1
ATOM 992 O O . GLU A 1 122 ? -4.286 9.730 -7.426 1.00 97.06 122 GLU A O 1
ATOM 997 N N . ILE A 1 123 ? -5.838 9.663 -5.788 1.00 98.31 123 ILE A N 1
ATOM 998 C CA . ILE A 1 123 ? -6.108 8.230 -5.919 1.00 98.31 123 ILE A CA 1
ATOM 999 C C . ILE A 1 123 ? -6.651 7.954 -7.322 1.00 98.31 123 ILE A C 1
ATOM 1001 O O . ILE A 1 123 ? -7.562 8.631 -7.797 1.00 98.31 123 ILE A O 1
ATOM 1005 N N . TYR A 1 124 ? -6.070 6.952 -7.974 1.00 98.31 124 TYR A N 1
ATOM 1006 C CA . TYR A 1 124 ? -6.392 6.553 -9.330 1.00 98.31 124 TYR A CA 1
ATOM 1007 C C . TYR A 1 124 ? -7.877 6.211 -9.451 1.00 98.31 124 TYR A C 1
ATOM 1009 O O . TYR A 1 124 ? -8.432 5.523 -8.594 1.00 98.31 124 TYR A O 1
ATOM 1017 N N . GLU A 1 125 ? -8.516 6.662 -10.534 1.00 97.75 125 GLU A N 1
ATOM 1018 C CA . GLU A 1 125 ? -9.981 6.632 -10.680 1.00 97.75 125 GLU A CA 1
ATOM 1019 C C . GLU A 1 125 ? -10.584 5.229 -10.488 1.00 97.75 125 GLU A C 1
ATOM 1021 O O . GLU A 1 125 ? -11.685 5.095 -9.962 1.00 97.75 125 GLU A O 1
ATOM 1026 N N . ALA A 1 126 ? -9.847 4.167 -10.833 1.00 97.62 126 ALA A N 1
ATOM 1027 C CA . ALA A 1 126 ? -10.293 2.785 -10.635 1.00 97.62 126 ALA A CA 1
ATOM 1028 C C . ALA A 1 126 ? -10.497 2.381 -9.158 1.00 97.62 126 ALA A C 1
ATOM 1030 O O . ALA A 1 126 ? -11.150 1.366 -8.910 1.00 97.62 126 ALA A O 1
ATOM 1031 N N . PHE A 1 127 ? -9.952 3.151 -8.208 1.00 98.38 127 PHE A N 1
ATOM 1032 C CA . PHE A 1 127 ? -10.024 2.938 -6.754 1.00 98.38 127 PHE A CA 1
ATOM 1033 C C . PHE A 1 127 ? -10.462 4.205 -6.018 1.00 98.38 127 PHE A C 1
ATOM 1035 O O . PHE A 1 127 ? -10.036 4.455 -4.892 1.00 98.38 127 PHE A O 1
ATOM 1042 N N . LYS A 1 128 ? -11.253 5.051 -6.681 1.00 97.81 128 LYS A N 1
ATOM 1043 C CA . LYS A 1 128 ? -11.709 6.321 -6.123 1.00 97.81 128 LYS A CA 1
ATOM 1044 C C . LYS A 1 128 ? -12.301 6.127 -4.713 1.00 97.81 128 LYS A C 1
ATOM 1046 O O . LYS A 1 128 ? -13.201 5.298 -4.563 1.00 97.81 128 LYS A O 1
ATOM 1051 N N . PRO A 1 129 ? -11.853 6.899 -3.704 1.00 98.31 129 PRO A N 1
ATOM 1052 C CA . PRO A 1 129 ? -12.438 6.851 -2.373 1.00 98.31 129 PRO A CA 1
ATOM 1053 C C . PRO A 1 129 ? -13.944 7.130 -2.387 1.00 98.31 129 PRO A C 1
ATOM 1055 O O . PRO A 1 129 ? -14.425 8.037 -3.071 1.00 98.31 129 PRO A O 1
ATOM 1058 N N . GLU A 1 130 ? -14.679 6.355 -1.602 1.00 97.88 130 GLU A N 1
ATOM 1059 C CA . GLU A 1 130 ? -16.113 6.479 -1.374 1.00 97.88 130 GLU A CA 1
ATOM 1060 C C . GLU A 1 130 ? -16.399 7.261 -0.083 1.00 97.88 130 GLU A C 1
ATOM 1062 O O . GLU A 1 130 ? -15.532 7.485 0.766 1.00 97.88 130 GLU A O 1
ATOM 1067 N N . ALA A 1 131 ? -17.655 7.676 0.092 1.00 97.31 131 ALA A N 1
ATOM 1068 C CA . ALA A 1 131 ? -18.083 8.314 1.329 1.00 97.31 131 ALA A CA 1
ATOM 1069 C C . ALA A 1 131 ? -17.883 7.370 2.530 1.00 97.31 131 ALA A C 1
ATOM 1071 O O . ALA A 1 131 ? -18.373 6.243 2.535 1.00 97.31 131 ALA A O 1
ATOM 1072 N N . GLY A 1 132 ? -17.196 7.857 3.565 1.00 95.94 132 GLY A N 1
ATOM 1073 C CA . GLY A 1 132 ? -16.874 7.083 4.768 1.00 95.94 132 GLY A CA 1
ATOM 1074 C C . GLY A 1 132 ? -15.477 6.462 4.767 1.00 95.94 132 GLY A C 1
ATOM 1075 O O . GLY A 1 132 ? -15.031 6.005 5.818 1.00 95.94 132 GLY A O 1
ATOM 1076 N N . ASP A 1 133 ? -14.764 6.501 3.640 1.00 98.56 133 ASP A N 1
ATOM 1077 C CA . ASP A 1 133 ? -13.359 6.107 3.595 1.00 98.56 133 ASP A CA 1
ATOM 1078 C C . ASP A 1 133 ? -12.461 7.089 4.335 1.00 98.56 133 ASP A C 1
ATOM 1080 O O . ASP A 1 133 ? -12.691 8.302 4.350 1.00 98.56 133 ASP A O 1
ATOM 1084 N N . LEU A 1 134 ? -11.383 6.560 4.910 1.00 98.62 134 LEU A N 1
ATOM 1085 C CA . LEU A 1 134 ? -10.339 7.365 5.527 1.00 98.62 134 LEU A CA 1
ATOM 1086 C C . LEU A 1 134 ? -9.179 7.547 4.550 1.00 98.62 134 LEU A C 1
ATOM 1088 O O . LEU A 1 134 ? -8.634 6.568 4.055 1.00 98.62 134 LEU A O 1
ATOM 1092 N N . VAL A 1 135 ? -8.742 8.785 4.327 1.00 98.62 135 VAL A N 1
ATOM 1093 C CA . VAL A 1 135 ? -7.533 9.083 3.545 1.00 98.62 135 VAL A CA 1
ATOM 1094 C C . VAL A 1 135 ? -6.473 9.682 4.466 1.00 98.62 135 VAL A C 1
ATOM 1096 O O . VAL A 1 135 ? -6.691 10.729 5.076 1.00 98.62 135 VAL A O 1
ATOM 1099 N N . ILE A 1 136 ? -5.326 9.012 4.572 1.00 98.50 136 ILE A N 1
ATOM 1100 C CA . ILE A 1 136 ? -4.161 9.451 5.342 1.00 98.50 136 ILE A CA 1
ATOM 1101 C C . ILE A 1 136 ? -3.123 10.060 4.400 1.00 98.50 136 ILE A C 1
ATOM 1103 O O . ILE A 1 136 ? -2.595 9.394 3.511 1.00 98.50 136 ILE A O 1
ATOM 1107 N N . TYR A 1 137 ? -2.785 11.322 4.640 1.00 97.12 137 TYR A N 1
ATOM 1108 C CA . TYR A 1 137 ? -1.715 12.011 3.928 1.00 97.12 137 TYR A CA 1
ATOM 1109 C C . TYR A 1 137 ? -0.382 11.795 4.644 1.00 97.12 137 TYR A C 1
ATOM 1111 O O . TYR A 1 137 ? -0.305 11.909 5.870 1.00 97.12 137 TYR A O 1
ATOM 1119 N N . LYS A 1 138 ? 0.668 11.467 3.887 1.00 96.50 138 LYS A N 1
ATOM 1120 C CA . LYS A 1 138 ? 2.002 11.162 4.422 1.00 96.50 138 LYS A CA 1
ATOM 1121 C C . LYS A 1 138 ? 3.115 11.820 3.617 1.00 96.50 138 LYS A C 1
ATOM 1123 O O . LYS A 1 138 ? 2.999 12.033 2.414 1.00 96.50 138 LYS A O 1
ATOM 1128 N N . GLU A 1 139 ? 4.237 12.065 4.283 1.00 94.69 139 GLU A N 1
ATOM 1129 C CA . GLU A 1 139 ? 5.452 12.617 3.662 1.00 94.69 139 GLU A CA 1
ATOM 1130 C C . GLU A 1 139 ? 6.604 11.594 3.589 1.00 94.69 139 GLU A C 1
ATOM 1132 O O . GLU A 1 139 ? 7.636 11.837 2.959 1.00 94.69 139 GLU A O 1
ATOM 1137 N N . ARG A 1 140 ? 6.441 10.424 4.225 1.00 95.25 140 ARG A N 1
ATOM 1138 C CA . ARG A 1 140 ? 7.418 9.324 4.238 1.00 95.25 140 ARG A CA 1
ATOM 1139 C C . ARG A 1 140 ? 6.852 8.057 3.596 1.00 95.25 140 ARG A C 1
ATOM 1141 O O . ARG A 1 140 ? 5.694 8.007 3.189 1.00 95.25 140 ARG A O 1
ATOM 1148 N N . ALA A 1 141 ? 7.707 7.043 3.443 1.00 96.69 141 ALA A N 1
ATOM 1149 C CA . ALA A 1 141 ? 7.340 5.790 2.788 1.00 96.69 141 ALA A CA 1
ATOM 1150 C C . ALA A 1 141 ? 6.193 5.082 3.521 1.00 96.69 141 ALA A C 1
ATOM 1152 O O . ALA A 1 141 ? 5.177 4.771 2.905 1.00 96.69 141 ALA A O 1
ATOM 1153 N N . SER A 1 142 ? 6.337 4.879 4.830 1.00 98.38 142 SER A N 1
ATOM 1154 C CA . SER A 1 142 ? 5.308 4.245 5.650 1.00 98.38 142 SER A CA 1
ATOM 1155 C C . SER A 1 142 ? 4.104 5.160 5.864 1.00 98.38 142 SER A C 1
ATOM 1157 O O . SER A 1 142 ? 4.262 6.336 6.194 1.00 98.38 142 SER A O 1
ATOM 1159 N N . GLY A 1 143 ? 2.904 4.592 5.744 1.00 98.31 143 GLY A N 1
ATOM 1160 C CA . GLY A 1 143 ? 1.646 5.233 6.122 1.00 98.31 143 GLY A CA 1
ATOM 1161 C C . GLY A 1 143 ? 1.509 5.527 7.610 1.00 98.31 143 GLY A C 1
ATOM 1162 O O . GLY A 1 143 ? 0.648 6.317 7.973 1.00 98.31 143 GLY A O 1
ATOM 1163 N N . PHE A 1 144 ? 2.346 4.929 8.457 1.00 98.62 144 PHE A N 1
ATOM 1164 C CA . PHE A 1 144 ? 2.339 5.116 9.909 1.00 98.62 144 PHE A CA 1
ATOM 1165 C C . PHE A 1 144 ? 3.283 6.230 10.361 1.00 98.62 144 PHE A C 1
ATOM 1167 O O . PHE A 1 144 ? 3.019 6.922 11.344 1.00 98.62 144 PHE A O 1
ATOM 1174 N N . PHE A 1 145 ? 4.394 6.417 9.648 1.00 97.56 145 PHE A N 1
ATOM 1175 C CA . PHE A 1 145 ? 5.460 7.299 10.096 1.00 97.56 145 PHE A CA 1
ATOM 1176 C C . PHE A 1 145 ? 5.037 8.771 10.030 1.00 97.56 145 PHE A C 1
ATOM 1178 O O . PHE A 1 145 ? 4.922 9.353 8.950 1.00 97.56 145 PHE A O 1
ATOM 1185 N N . GLY A 1 146 ? 4.851 9.386 11.200 1.00 95.56 146 GLY A N 1
ATOM 1186 C CA . GLY A 1 146 ? 4.468 10.795 11.317 1.00 95.56 146 GLY A CA 1
ATOM 1187 C C . GLY A 1 146 ? 3.017 11.089 10.923 1.00 95.56 146 GLY A C 1
ATOM 1188 O O . GLY A 1 146 ? 2.701 12.239 10.632 1.00 95.56 146 GLY A O 1
ATOM 1189 N N . THR A 1 147 ? 2.137 10.082 10.905 1.00 98.06 147 THR A N 1
ATOM 1190 C CA . THR A 1 147 ? 0.709 10.238 10.577 1.00 98.06 147 THR A CA 1
ATOM 1191 C C . THR A 1 147 ? -0.179 9.796 11.752 1.00 98.06 147 THR A C 1
ATOM 1193 O O . THR A 1 147 ? 0.291 9.108 12.661 1.00 98.06 147 THR A O 1
ATOM 1196 N N . PRO A 1 148 ? -1.487 10.129 11.760 1.00 98.06 148 PRO A N 1
ATOM 1197 C CA . PRO A 1 148 ? -2.402 9.662 12.798 1.00 98.06 148 PRO A CA 1
ATOM 1198 C C . PRO A 1 148 ? -2.933 8.235 12.560 1.00 98.06 148 PRO A C 1
ATOM 1200 O O . PRO A 1 148 ? -3.873 7.833 13.249 1.00 98.06 148 PRO A O 1
ATOM 1203 N N . LEU A 1 149 ? -2.390 7.465 11.604 1.00 98.62 149 LEU A N 1
ATOM 1204 C CA . LEU A 1 149 ? -2.949 6.166 11.199 1.00 98.62 149 LEU A CA 1
ATOM 1205 C C . LEU A 1 149 ? -3.133 5.207 12.387 1.00 98.62 149 LEU A C 1
ATOM 1207 O O . LEU A 1 149 ? -4.221 4.658 12.543 1.00 98.62 149 LEU A O 1
ATOM 1211 N N . VAL A 1 150 ? -2.139 5.085 13.276 1.00 98.31 150 VAL A N 1
ATOM 1212 C CA . VAL A 1 150 ? -2.239 4.251 14.495 1.00 98.31 150 VAL A CA 1
ATOM 1213 C C . VAL A 1 150 ? -3.455 4.645 15.331 1.00 98.31 150 VAL A C 1
ATOM 1215 O O . VAL A 1 150 ? -4.279 3.804 15.672 1.00 98.31 150 VAL A O 1
ATOM 12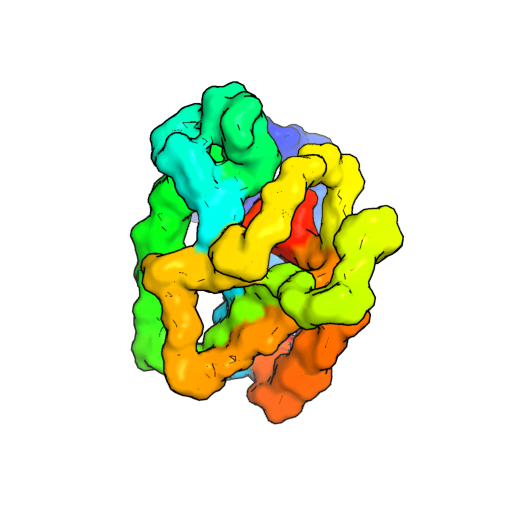18 N N . ALA A 1 151 ? -3.631 5.941 15.599 1.00 98.50 151 ALA A N 1
ATOM 1219 C CA . ALA A 1 151 ? -4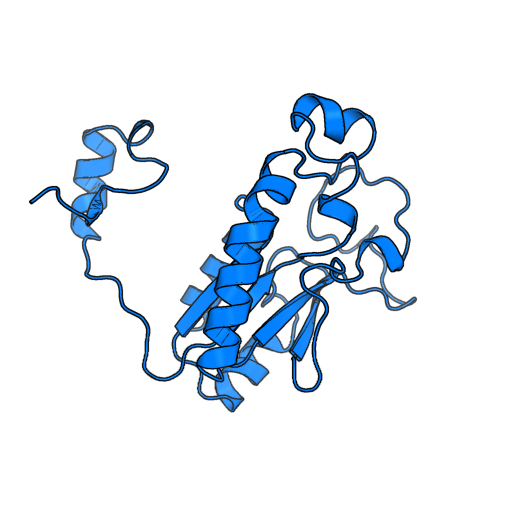.744 6.437 16.402 1.00 98.50 151 ALA A CA 1
ATOM 1220 C C . ALA A 1 151 ? -6.114 6.186 15.750 1.00 98.50 151 ALA A C 1
ATOM 1222 O O . ALA A 1 151 ? -7.113 6.034 16.456 1.00 98.50 151 ALA A O 1
ATOM 1223 N N . HIS A 1 152 ? -6.196 6.157 14.417 1.00 98.62 152 HIS A N 1
ATOM 1224 C CA . HIS A 1 152 ? -7.418 5.756 13.720 1.00 98.62 152 HIS A CA 1
ATOM 1225 C C . HIS A 1 152 ? -7.676 4.255 13.862 1.00 98.62 152 HIS A C 1
ATOM 1227 O O . HIS A 1 152 ? -8.783 3.874 14.241 1.00 98.62 152 HIS A O 1
ATOM 1233 N N . LEU A 1 153 ? -6.665 3.418 13.618 1.00 98.62 153 LEU A N 1
ATOM 1234 C CA . LEU A 1 153 ? -6.771 1.960 13.717 1.00 98.62 153 LEU A CA 1
ATOM 1235 C C . LEU A 1 153 ? -7.162 1.510 15.128 1.00 98.62 153 LEU A C 1
ATOM 1237 O O . LEU A 1 153 ? -8.130 0.767 15.282 1.00 98.62 153 LEU A O 1
ATOM 1241 N N . THR A 1 154 ? -6.499 2.040 16.160 1.00 98.25 154 THR A N 1
ATOM 1242 C CA . THR A 1 154 ? -6.820 1.754 17.565 1.00 98.25 154 THR A CA 1
ATOM 1243 C C . THR A 1 154 ? -8.257 2.145 17.906 1.00 98.25 154 THR A C 1
ATOM 1245 O O . THR A 1 154 ? -8.973 1.380 18.543 1.00 98.25 154 THR A O 1
ATOM 1248 N N . ARG A 1 155 ? -8.719 3.316 17.451 1.00 98.12 155 ARG A N 1
ATOM 1249 C CA . ARG A 1 155 ? -10.090 3.790 17.704 1.00 98.12 155 ARG A CA 1
ATOM 1250 C C . ARG A 1 155 ? -11.147 2.926 17.022 1.00 98.12 155 ARG A C 1
ATOM 1252 O O . ARG A 1 155 ? -12.233 2.760 17.564 1.00 98.12 155 ARG A O 1
ATOM 1259 N N . MET A 1 156 ? -10.833 2.400 15.842 1.00 98.00 156 MET A N 1
ATOM 1260 C CA . MET A 1 156 ? -11.684 1.456 15.117 1.00 98.00 156 MET A CA 1
ATOM 1261 C C . MET A 1 156 ? -11.590 0.028 15.673 1.00 98.00 156 MET A C 1
ATOM 1263 O O . MET A 1 156 ? -12.368 -0.824 15.255 1.00 98.00 156 MET A O 1
ATOM 1267 N N . GLY A 1 157 ? -10.665 -0.236 16.605 1.00 98.06 157 GLY A N 1
ATOM 1268 C CA . GLY A 1 157 ? -10.421 -1.558 17.176 1.00 98.06 157 GLY A CA 1
ATOM 1269 C C . GLY A 1 157 ? -9.874 -2.560 16.162 1.00 98.06 157 GLY A C 1
ATOM 1270 O O . GLY A 1 157 ? -10.215 -3.737 16.256 1.00 98.06 157 GLY A O 1
ATOM 1271 N N . ILE A 1 158 ? -9.123 -2.098 15.156 1.00 98.56 158 ILE A N 1
ATOM 1272 C CA . ILE A 1 158 ? -8.586 -2.961 14.097 1.00 98.56 158 ILE A CA 1
ATOM 1273 C C . ILE A 1 158 ? -7.514 -3.885 14.670 1.00 98.56 158 ILE A C 1
ATOM 1275 O O . ILE A 1 158 ? -6.603 -3.411 15.340 1.00 98.56 158 ILE A O 1
ATOM 1279 N N . ASP A 1 159 ? -7.617 -5.181 14.373 1.00 97.38 159 ASP A N 1
ATOM 1280 C CA . ASP A 1 159 ? -6.672 -6.220 14.817 1.00 97.38 159 ASP A CA 1
ATOM 1281 C C . ASP A 1 159 ? -5.963 -6.930 13.651 1.00 97.38 159 ASP A C 1
ATOM 1283 O O . ASP A 1 159 ? -5.217 -7.892 13.839 1.00 97.38 159 ASP A O 1
ATOM 1287 N N . SER A 1 160 ? -6.235 -6.506 12.415 1.00 97.75 160 SER A N 1
ATOM 1288 C CA . SER A 1 160 ? -5.614 -7.041 11.208 1.00 97.75 160 SER A CA 1
ATOM 1289 C C . SER A 1 160 ? -5.695 -6.057 10.054 1.00 97.75 160 SER A C 1
ATOM 1291 O O . SER A 1 160 ? -6.724 -5.426 9.818 1.00 97.75 160 SER A O 1
ATOM 1293 N N . LEU A 1 161 ? -4.619 -5.972 9.277 1.00 98.44 161 LEU A N 1
ATOM 1294 C CA . LEU A 1 161 ? -4.576 -5.168 8.063 1.00 98.44 161 LEU A CA 1
ATOM 1295 C C . LEU A 1 161 ? -4.388 -6.052 6.841 1.00 98.44 161 LEU A C 1
ATOM 1297 O O . LEU A 1 161 ? -3.407 -6.784 6.724 1.00 98.44 161 LEU A O 1
ATOM 1301 N N . ILE A 1 162 ? -5.322 -5.933 5.905 1.00 98.38 162 ILE A N 1
ATOM 1302 C CA . ILE A 1 162 ? -5.163 -6.432 4.545 1.00 98.38 162 ILE A CA 1
ATOM 1303 C C . ILE A 1 162 ? -4.524 -5.295 3.757 1.00 98.38 162 ILE A C 1
ATOM 1305 O O . ILE A 1 162 ? -5.116 -4.226 3.632 1.00 98.38 162 ILE A O 1
ATOM 1309 N N . VAL A 1 163 ? -3.306 -5.498 3.260 1.00 98.62 163 VAL A N 1
ATOM 1310 C CA . VAL A 1 163 ? -2.530 -4.434 2.614 1.00 98.62 163 VAL A CA 1
ATOM 1311 C C . VAL A 1 163 ? -2.456 -4.672 1.112 1.00 98.62 163 VAL A C 1
ATOM 1313 O O . VAL A 1 163 ? -2.050 -5.743 0.662 1.00 98.62 163 VAL A O 1
ATOM 1316 N N . CYS A 1 164 ? -2.805 -3.652 0.336 1.00 98.31 164 CYS A N 1
ATOM 1317 C CA . CYS A 1 164 ? -2.560 -3.587 -1.102 1.00 98.31 164 CYS A CA 1
ATOM 1318 C C . CYS A 1 164 ? -1.966 -2.221 -1.452 1.00 98.31 164 CYS A C 1
ATOM 1320 O O . CYS A 1 164 ? -2.021 -1.298 -0.641 1.00 98.31 164 CYS A O 1
ATOM 1322 N N . GLY A 1 165 ? -1.386 -2.083 -2.640 1.00 97.94 165 GLY A N 1
ATOM 1323 C CA . GLY A 1 165 ? -0.834 -0.806 -3.071 1.00 97.94 165 GLY A CA 1
ATOM 1324 C C . GLY A 1 165 ? 0.521 -0.911 -3.732 1.00 97.94 165 GLY A C 1
ATOM 1325 O O . GLY A 1 165 ? 0.938 -1.973 -4.203 1.00 97.94 165 GLY A O 1
ATOM 1326 N N . GLU A 1 166 ? 1.219 0.213 -3.729 1.00 96.69 166 GLU A N 1
ATOM 1327 C CA . GLU A 1 166 ? 2.527 0.362 -4.338 1.00 96.69 166 GLU A CA 1
ATOM 1328 C C . GLU A 1 166 ? 3.500 1.127 -3.426 1.00 96.69 166 GLU A C 1
ATOM 1330 O O . GLU A 1 166 ? 3.109 1.820 -2.497 1.00 96.69 166 GLU A O 1
ATOM 1335 N N . SER A 1 167 ? 4.806 0.994 -3.611 1.00 95.06 167 SER A N 1
ATOM 1336 C CA . SER A 1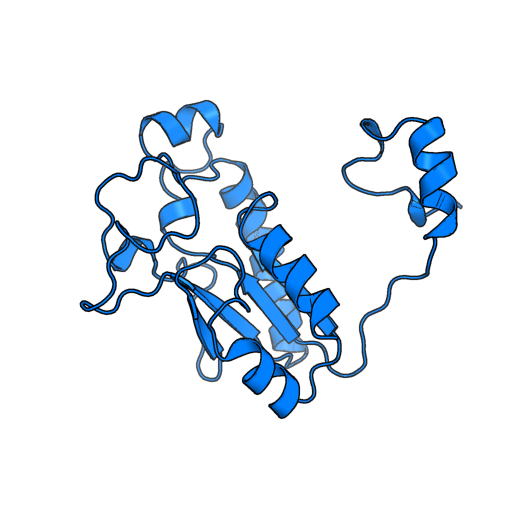 167 ? 5.460 -0.097 -4.334 1.00 95.06 167 SER A CA 1
ATOM 1337 C C . SER A 1 167 ? 5.804 -1.188 -3.330 1.00 95.06 167 SER A C 1
ATOM 1339 O O . SER A 1 167 ? 6.079 -0.904 -2.159 1.00 95.06 167 SER A O 1
ATOM 1341 N N . THR A 1 168 ? 5.830 -2.442 -3.785 1.00 95.44 168 THR A N 1
ATOM 1342 C CA . THR A 1 168 ? 6.140 -3.601 -2.936 1.00 95.44 168 THR A CA 1
ATOM 1343 C C . THR A 1 168 ? 7.443 -3.408 -2.161 1.00 95.44 168 THR A C 1
ATOM 1345 O O . THR A 1 168 ? 7.485 -3.656 -0.963 1.00 95.44 168 THR A O 1
ATOM 1348 N N . SER A 1 169 ? 8.495 -2.903 -2.811 1.00 93.25 169 SER A N 1
ATOM 1349 C CA . SER A 1 169 ? 9.815 -2.686 -2.202 1.00 93.25 169 SER A CA 1
ATOM 1350 C C . SER A 1 169 ? 9.939 -1.397 -1.380 1.00 93.25 169 SER A C 1
ATOM 1352 O O . SER A 1 169 ? 10.970 -1.187 -0.744 1.00 93.25 169 SER A O 1
ATOM 1354 N N . GLY A 1 170 ? 8.936 -0.517 -1.422 1.00 95.62 170 GLY A N 1
ATOM 1355 C CA . GLY A 1 170 ? 8.964 0.813 -0.819 1.00 95.62 170 GLY A CA 1
ATOM 1356 C C . GLY A 1 170 ? 7.869 0.991 0.226 1.00 95.62 170 GLY A C 1
ATOM 1357 O O . GLY A 1 170 ? 7.953 0.437 1.323 1.00 95.62 170 GLY A O 1
ATOM 1358 N N . CYS A 1 171 ? 6.856 1.791 -0.111 1.00 97.69 171 CYS A N 1
ATOM 1359 C CA . CYS A 1 171 ? 5.794 2.204 0.806 1.00 97.69 171 CYS A CA 1
ATOM 1360 C C . CYS A 1 171 ? 4.991 1.025 1.369 1.00 97.69 171 CYS A C 1
ATOM 1362 O O . CYS A 1 171 ? 4.673 1.037 2.559 1.00 97.69 171 CYS A O 1
ATOM 1364 N N . VAL A 1 172 ? 4.728 -0.017 0.567 1.00 98.44 172 VAL A N 1
ATOM 1365 C CA . VAL A 1 172 ? 4.039 -1.227 1.048 1.00 98.44 172 VAL A CA 1
ATOM 1366 C C . VAL A 1 172 ? 4.877 -1.919 2.115 1.00 98.44 172 VAL A C 1
ATOM 1368 O O . VAL A 1 172 ? 4.411 -2.085 3.238 1.00 98.44 172 VAL A O 1
ATOM 1371 N N . ARG A 1 173 ? 6.137 -2.261 1.817 1.00 97.94 173 ARG A N 1
ATOM 1372 C CA . ARG A 1 173 ? 7.028 -2.910 2.792 1.00 97.94 173 ARG A CA 1
ATOM 1373 C C . ARG A 1 173 ? 7.211 -2.070 4.053 1.00 97.94 173 ARG A C 1
ATOM 1375 O O . ARG A 1 173 ? 7.139 -2.619 5.147 1.00 97.94 173 ARG A O 1
ATOM 1382 N N . ALA A 1 174 ? 7.444 -0.765 3.912 1.00 98.50 174 ALA A N 1
ATOM 1383 C CA . ALA A 1 174 ? 7.620 0.133 5.052 1.00 98.50 174 ALA A CA 1
ATOM 1384 C C . ALA A 1 174 ? 6.375 0.148 5.952 1.00 98.50 174 ALA A C 1
ATOM 1386 O O . ALA A 1 174 ? 6.490 -0.009 7.162 1.00 98.50 174 ALA A O 1
ATOM 1387 N N . SER A 1 175 ? 5.187 0.259 5.353 1.00 98.75 175 SER A N 1
ATOM 1388 C CA . SER A 1 175 ? 3.931 0.276 6.105 1.00 98.75 175 SER A CA 1
ATOM 1389 C C . SER A 1 175 ? 3.603 -1.075 6.732 1.00 98.75 175 SER A C 1
ATOM 1391 O O . SER A 1 175 ? 3.073 -1.097 7.830 1.00 98.75 175 SER A O 1
ATOM 1393 N N . VAL A 1 176 ? 3.916 -2.199 6.078 1.00 98.50 176 VAL A N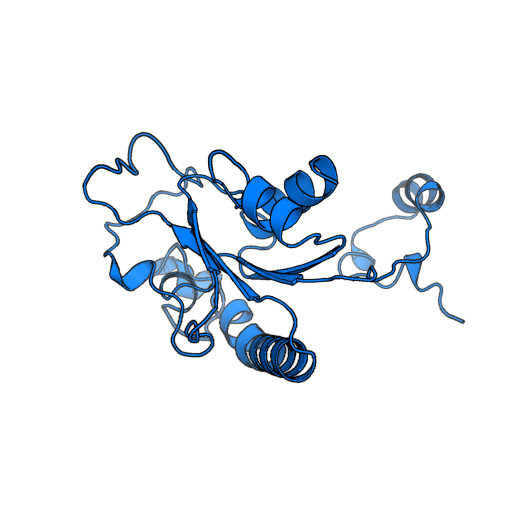 1
ATOM 1394 C CA . VAL A 1 176 ? 3.691 -3.544 6.641 1.00 98.50 176 VAL A CA 1
ATOM 1395 C C . VAL A 1 176 ? 4.592 -3.798 7.853 1.00 98.50 176 VAL A C 1
ATOM 1397 O O . VAL A 1 176 ? 4.138 -4.370 8.841 1.00 98.50 176 VAL A O 1
ATOM 1400 N N . VAL A 1 177 ? 5.854 -3.360 7.801 1.00 98.44 177 VAL A N 1
ATOM 1401 C CA . VAL A 1 177 ? 6.777 -3.461 8.944 1.00 98.44 177 VAL A CA 1
ATOM 1402 C C . VAL A 1 177 ? 6.293 -2.605 10.113 1.00 98.44 177 VAL A C 1
ATOM 1404 O O . VAL A 1 177 ? 6.261 -3.088 11.246 1.00 98.44 177 VAL A O 1
ATOM 1407 N N . ASP A 1 178 ? 5.885 -1.363 9.848 1.00 98.62 178 ASP A N 1
ATOM 1408 C CA . ASP A 1 178 ? 5.357 -0.489 10.897 1.00 98.62 178 ASP A CA 1
ATOM 1409 C C . ASP A 1 178 ? 4.032 -1.015 11.451 1.00 98.62 178 ASP A C 1
ATOM 1411 O O . ASP A 1 178 ? 3.878 -1.059 12.665 1.00 98.62 178 ASP A O 1
ATOM 1415 N N . ALA A 1 179 ? 3.116 -1.481 10.595 1.00 98.38 179 ALA A N 1
ATOM 1416 C CA . ALA A 1 179 ? 1.865 -2.112 11.009 1.00 98.38 179 ALA A CA 1
ATOM 1417 C C . ALA A 1 179 ? 2.132 -3.223 12.025 1.00 98.38 179 ALA A C 1
ATOM 1419 O O . ALA A 1 179 ? 1.637 -3.155 13.140 1.00 98.38 179 ALA A O 1
ATOM 1420 N N . TYR A 1 180 ? 3.002 -4.179 11.683 1.00 96.62 180 TYR A N 1
ATOM 1421 C CA . TYR A 1 180 ? 3.385 -5.249 12.603 1.00 96.62 180 TYR A CA 1
ATOM 1422 C C . TYR A 1 180 ? 3.990 -4.721 13.913 1.00 96.62 180 TYR A C 1
ATOM 1424 O O . TYR A 1 180 ? 3.736 -5.270 14.981 1.00 96.62 180 TYR A O 1
ATOM 1432 N N . SER A 1 181 ? 4.798 -3.662 13.839 1.00 97.88 181 SER A N 1
ATOM 1433 C CA . SER A 1 181 ? 5.467 -3.084 15.010 1.00 97.88 181 SER A CA 1
ATOM 1434 C C . SER A 1 181 ? 4.503 -2.361 15.959 1.00 97.88 181 SER A C 1
ATOM 1436 O O . SER A 1 181 ? 4.785 -2.273 17.152 1.00 97.88 181 SER A O 1
ATOM 1438 N N . TYR A 1 182 ? 3.380 -1.851 15.448 1.00 97.38 182 TYR A N 1
ATOM 1439 C CA . TYR A 1 182 ? 2.334 -1.202 16.242 1.00 97.38 182 TYR A CA 1
ATOM 1440 C C . TYR A 1 182 ? 1.289 -2.175 16.814 1.00 97.38 182 TYR A C 1
ATOM 1442 O O . TYR A 1 182 ? 0.528 -1.762 17.693 1.00 97.38 182 TYR A O 1
ATOM 1450 N N . GLY A 1 183 ? 1.306 -3.443 16.386 1.00 92.31 183 GLY A N 1
ATOM 1451 C CA . GLY A 1 183 ? 0.381 -4.502 16.814 1.00 92.31 183 GLY A CA 1
ATOM 1452 C C . GLY A 1 183 ? -0.858 -4.616 15.939 1.00 92.31 183 GLY A C 1
ATOM 1453 O O . GLY A 1 183 ? -1.823 -5.235 16.433 1.00 92.31 183 GLY A O 1
#

Radius of gyration: 17.59 Å; chains: 1; bounding box: 40×56×39 Å

Sequence (183 aa):
MADRFEDHCWKDLVGEEILAVYKHYQRETYIGKNPALLAIDLYNLVYRGGPKPVSEAVREFPSSCGIYAHQAIKPTQELFALARARKLPVIYTTTETRKEVKPTTVQATNRRSRESQREDYEIYEAFKPEAGDLVIYKERASGFFGTPLVAHLTRMGIDSLIVCGESTSGCVRASVVDAYSYG

Secondary structure (DSSP, 8-state):
---GGG-STTTTT--HHHHHHHGGG-------SSEEEEEE--BHHHHTT-SS-HHHHHHH-TT--HHHHHHTHHHHHHHHHHHHHTT--EEEEEE---TT--TTTS-SS---PPP--GGGGSBPGGGPPPTT-EEEEESSSSSSTTSSHHHHHHHHT--EEEEEES-IIIIIHHHHHHHHHH-

pLDDT: mean 92.5, std 8.99, range [47.38, 98.88]

Foldseek 3Di:
DPPPQLPDPCNVVQDPVNCVVCVVVDDDDDADPAEAEEAEQLAQLQCPPHQADLVVRCVPRVNHPHNVSVVCLVVVLVVVVVCVVVVHAYEYEWADDDPPDDLVVQAQDPDPDDDDDPRRGQRDPSCHDDPRHHYWHDRHLESPPPTCVLVVCVVSVHPYYDYDYDDPVGSRVNNVVVVVVSD